Protein AF-A0A937IAB1-F1 (afdb_monomer_lite)

Foldseek 3Di:
DWDWDFDDDDVDTDTDTDPPDDPDQKFWAPDDDPAAIWMQGNVRDIFGQPAPFKAKEWDWDAPPVNFKIKIKIFMAGLVQLAQFWKWKDKQRHTDDIWGQDAQDVVCVVVRVSPVPHRGITMDMDTCVVNPDPPDIDIWMWGDDDRYIHTYHYDPDDDDD

pLDDT: mean 83.38, std 18.07, range [31.36, 98.19]

Structure (mmCIF, N/CA/C/O backbone):
data_AF-A0A937IAB1-F1
#
_entry.id   AF-A0A937IAB1-F1
#
loop_
_atom_site.group_PDB
_atom_site.id
_atom_site.type_symbol
_atom_site.label_atom_id
_atom_site.label_alt_id
_atom_site.label_comp_id
_atom_site.label_asym_id
_atom_site.label_entity_id
_atom_site.label_seq_id
_atom_site.pdbx_PDB_ins_code
_atom_site.Cartn_x
_atom_site.Cartn_y
_atom_site.Cartn_z
_atom_site.occupancy
_atom_site.B_iso_or_equiv
_atom_site.auth_seq_id
_atom_site.auth_comp_id
_atom_site.auth_asym_id
_atom_site.auth_atom_id
_atom_site.pdbx_PDB_model_num
ATOM 1 N N . MET A 1 1 ? 8.083 -4.094 30.917 1.00 46.00 1 MET A N 1
ATOM 2 C CA . MET A 1 1 ? 8.655 -2.756 30.656 1.00 46.00 1 MET A CA 1
ATOM 3 C C . MET A 1 1 ? 7.520 -1.920 30.080 1.00 46.00 1 MET A C 1
ATOM 5 O O . MET A 1 1 ? 6.877 -2.406 29.163 1.00 46.00 1 MET A O 1
ATOM 9 N N . SER A 1 2 ? 7.162 -0.782 30.682 1.00 42.34 2 SER A N 1
ATOM 10 C CA . SER A 1 2 ? 6.080 0.065 30.146 1.00 42.34 2 SER A CA 1
ATOM 11 C C . SER A 1 2 ? 6.709 1.032 29.152 1.00 42.34 2 SER A C 1
ATOM 13 O O . SER A 1 2 ? 7.582 1.796 29.556 1.00 42.34 2 SER A O 1
ATOM 15 N N . ALA A 1 3 ? 6.320 0.964 27.884 1.00 48.22 3 ALA A N 1
ATOM 16 C CA . ALA A 1 3 ? 6.728 1.945 26.889 1.00 48.22 3 ALA A CA 1
ATOM 17 C C . ALA A 1 3 ? 5.676 3.063 26.832 1.00 48.22 3 ALA A C 1
ATOM 19 O O . ALA A 1 3 ? 4.474 2.820 26.971 1.00 48.22 3 ALA A O 1
ATOM 20 N N . TYR A 1 4 ? 6.151 4.295 26.705 1.00 54.84 4 TYR A N 1
ATOM 21 C CA . TYR A 1 4 ? 5.321 5.487 26.613 1.00 54.84 4 TYR A CA 1
ATOM 22 C C . TYR A 1 4 ? 5.642 6.159 25.289 1.00 54.84 4 TYR A C 1
ATOM 24 O O . TYR A 1 4 ? 6.817 6.358 24.983 1.00 54.84 4 TYR A O 1
ATOM 32 N N . PHE A 1 5 ? 4.612 6.512 24.529 1.00 56.34 5 PHE A N 1
ATOM 33 C CA . PHE A 1 5 ? 4.766 7.417 23.400 1.00 56.34 5 PHE A CA 1
ATOM 34 C C . PHE A 1 5 ? 4.386 8.818 23.843 1.00 56.34 5 PHE A C 1
ATOM 36 O O . PHE A 1 5 ? 3.342 9.019 24.468 1.00 56.34 5 PHE A O 1
ATOM 43 N N . VAL A 1 6 ? 5.262 9.766 23.534 1.00 55.59 6 VAL A N 1
ATOM 44 C CA . VAL A 1 6 ? 4.969 11.187 23.658 1.00 55.59 6 VAL A CA 1
ATOM 45 C C . VAL A 1 6 ? 4.410 11.617 22.312 1.00 55.59 6 VAL A C 1
ATOM 47 O O . VAL A 1 6 ? 5.112 11.555 21.307 1.00 55.59 6 VAL A O 1
ATOM 50 N N . GLN A 1 7 ? 3.140 11.997 22.288 1.00 58.78 7 GLN A N 1
ATOM 51 C CA . GLN A 1 7 ? 2.550 12.668 21.141 1.00 58.78 7 GLN A CA 1
ATOM 52 C C . GLN A 1 7 ? 2.455 14.152 21.479 1.00 58.78 7 GLN A C 1
ATOM 54 O O . GLN A 1 7 ? 1.733 14.534 22.400 1.00 58.78 7 GLN A O 1
ATOM 59 N N . GLU A 1 8 ? 3.197 14.979 20.748 1.00 57.06 8 GLU A N 1
ATOM 60 C CA . GLU A 1 8 ? 3.094 16.432 20.843 1.00 57.06 8 GLU A CA 1
ATOM 61 C C . GLU A 1 8 ? 2.130 16.922 19.760 1.00 57.06 8 GLU A C 1
ATOM 63 O O . GLU A 1 8 ? 2.328 16.685 18.569 1.00 57.06 8 GLU A O 1
ATOM 68 N N . ARG A 1 9 ? 1.049 17.577 20.179 1.00 59.88 9 ARG A N 1
ATOM 69 C CA . ARG A 1 9 ? 0.152 18.351 19.312 1.00 59.88 9 ARG A CA 1
ATOM 70 C C . ARG A 1 9 ? 0.171 19.801 19.781 1.00 59.88 9 ARG A C 1
ATOM 72 O O . ARG A 1 9 ? 0.582 20.082 20.904 1.00 59.88 9 ARG A O 1
ATOM 79 N N . ILE A 1 10 ? -0.255 20.737 18.931 1.00 45.56 10 ILE A N 1
ATOM 80 C CA . ILE A 1 10 ? -0.241 22.177 19.244 1.00 45.56 10 ILE A CA 1
ATOM 81 C C . ILE A 1 10 ? -0.947 22.432 20.589 1.00 45.56 10 ILE A C 1
ATOM 83 O O . ILE A 1 10 ? -2.171 22.382 20.678 1.00 45.56 10 ILE A O 1
ATOM 87 N N . GLY A 1 11 ? -0.155 22.715 21.627 1.00 57.16 11 GLY A N 1
ATOM 88 C CA . GLY A 1 11 ? -0.626 23.010 22.983 1.00 57.16 11 GLY A CA 1
ATOM 89 C C . GLY A 1 11 ? -0.917 21.804 23.887 1.00 57.16 11 GLY A C 1
ATOM 90 O O . GLY A 1 11 ? -1.320 22.022 25.027 1.00 57.16 11 GLY A O 1
ATOM 91 N N . GLU A 1 12 ? -0.698 20.563 23.442 1.00 48.81 12 GLU A N 1
ATOM 92 C CA . GLU A 1 12 ? -0.987 19.360 24.231 1.00 48.81 12 GLU A CA 1
ATOM 93 C C . GLU A 1 12 ? 0.126 18.309 24.109 1.00 48.81 12 GLU A C 1
ATOM 95 O O . GLU A 1 12 ? 0.521 17.914 23.013 1.00 48.81 12 GLU A O 1
ATOM 100 N N . ILE A 1 13 ? 0.617 17.835 25.259 1.00 61.25 13 ILE A N 1
ATOM 101 C CA . ILE A 1 13 ? 1.507 16.674 25.346 1.00 61.25 13 ILE A CA 1
ATOM 102 C C . ILE A 1 13 ? 0.671 15.503 25.854 1.00 61.25 13 ILE A C 1
ATOM 104 O O . ILE A 1 13 ? 0.285 15.471 27.026 1.00 61.25 13 ILE A O 1
ATOM 108 N N . SER A 1 14 ? 0.410 14.527 24.989 1.00 55.31 14 SER A N 1
ATOM 109 C CA . SER A 1 14 ? -0.291 13.301 25.361 1.00 55.31 14 SER A CA 1
ATOM 110 C C . SER A 1 14 ? 0.720 12.181 25.615 1.00 55.31 14 SER A C 1
ATOM 112 O O . SER A 1 14 ? 1.532 11.842 24.754 1.00 55.31 14 SER A O 1
ATOM 114 N N . LEU A 1 15 ? 0.665 11.589 26.812 1.00 47.78 15 LEU A N 1
ATOM 115 C CA . LEU A 1 15 ? 1.443 10.402 27.170 1.00 47.78 15 LEU A CA 1
ATOM 116 C C . LEU A 1 15 ? 0.590 9.153 26.961 1.00 47.78 15 LEU A C 1
ATOM 118 O O . LEU A 1 15 ? -0.252 8.808 27.792 1.00 47.78 15 LEU A O 1
ATOM 122 N N . LEU A 1 16 ? 0.831 8.446 25.862 1.00 56.44 16 LEU A N 1
ATOM 123 C CA . LEU A 1 16 ? 0.176 7.173 25.592 1.00 56.44 16 LEU A CA 1
ATOM 124 C C . LEU A 1 16 ? 0.937 6.068 26.323 1.00 56.44 16 LEU A C 1
ATOM 126 O O . LEU A 1 16 ? 2.026 5.655 25.920 1.00 56.44 16 LEU A O 1
ATOM 130 N N . ARG A 1 17 ? 0.368 5.599 27.438 1.00 50.41 17 ARG A N 1
ATOM 131 C CA . ARG A 1 17 ? 0.878 4.438 28.171 1.00 50.41 17 ARG A CA 1
ATOM 132 C C . ARG A 1 17 ? 0.481 3.167 27.430 1.00 50.41 17 ARG A C 1
ATOM 134 O O . ARG A 1 17 ? -0.694 2.804 27.432 1.00 50.41 17 ARG A O 1
ATOM 141 N N . LEU A 1 18 ? 1.459 2.444 26.886 1.00 53.22 18 LEU A N 1
ATOM 142 C CA . LEU A 1 18 ? 1.218 1.098 26.372 1.00 53.22 18 LEU A CA 1
ATOM 143 C C . LEU A 1 18 ? 0.867 0.176 27.540 1.00 53.22 18 LEU A C 1
ATOM 145 O O . LEU A 1 18 ? 1.719 -0.185 28.359 1.00 53.22 18 LEU A O 1
ATOM 149 N N . GLN A 1 19 ? -0.399 -0.223 27.626 1.00 47.50 19 GLN A N 1
ATOM 150 C CA . GLN A 1 19 ? -0.778 -1.370 28.437 1.00 47.50 19 GLN A CA 1
ATOM 151 C C . GLN A 1 19 ? -0.298 -2.642 27.728 1.00 47.50 19 GLN A C 1
ATOM 153 O O . GLN A 1 19 ? -0.999 -3.208 26.905 1.00 47.50 19 GLN A O 1
ATOM 158 N N . GLY A 1 20 ? 0.936 -3.064 28.015 1.00 41.47 20 GLY A N 1
ATOM 159 C CA . GLY A 1 20 ? 1.402 -4.441 27.797 1.00 41.47 20 GLY A CA 1
ATOM 160 C C . GLY A 1 20 ? 1.508 -4.965 26.357 1.00 41.47 20 GLY A C 1
ATOM 161 O O . GLY A 1 20 ? 1.789 -6.149 26.204 1.00 41.47 20 GLY A O 1
ATOM 162 N N . GLY A 1 21 ? 1.325 -4.141 25.325 1.00 46.22 21 GLY A N 1
ATOM 163 C CA . GLY A 1 21 ? 1.538 -4.528 23.925 1.00 46.22 21 GLY A CA 1
ATOM 164 C C . GLY A 1 21 ? 2.907 -4.095 23.398 1.00 46.22 21 GLY A C 1
ATOM 165 O O . GLY A 1 21 ? 3.407 -3.031 23.769 1.00 46.22 21 GLY A O 1
ATOM 166 N N . THR A 1 22 ? 3.509 -4.900 22.517 1.00 51.84 22 THR A N 1
ATOM 167 C CA . THR A 1 22 ? 4.543 -4.411 21.591 1.00 51.84 22 THR A CA 1
ATOM 168 C C . THR A 1 22 ? 3.944 -3.224 20.830 1.00 51.84 22 THR A C 1
ATOM 170 O O . THR A 1 22 ? 2.811 -3.356 20.361 1.00 51.84 22 THR A O 1
ATOM 173 N N . PRO A 1 23 ? 4.629 -2.070 20.729 1.00 52.62 23 PRO A N 1
ATOM 174 C CA . PRO A 1 23 ? 4.161 -0.983 19.882 1.00 52.62 23 PRO A CA 1
ATOM 175 C C . PRO A 1 23 ? 3.763 -1.485 18.490 1.00 52.62 23 PRO A C 1
ATOM 177 O O . PRO A 1 23 ? 4.459 -2.364 17.968 1.00 52.62 23 PRO A O 1
ATOM 180 N N . PRO A 1 24 ? 2.697 -0.948 17.869 1.00 58.25 24 PRO A N 1
ATOM 181 C CA . PRO A 1 24 ? 2.481 -1.204 16.455 1.00 58.25 24 PRO A CA 1
ATOM 182 C C . PRO A 1 24 ? 3.743 -0.761 15.699 1.00 58.25 24 PRO A C 1
ATOM 184 O O . PRO A 1 24 ? 4.287 0.304 16.007 1.00 58.25 24 PRO A O 1
ATOM 187 N N . PRO A 1 25 ? 4.254 -1.576 14.761 1.00 80.75 25 PRO A N 1
ATOM 188 C CA . PRO A 1 25 ? 5.520 -1.289 14.098 1.00 80.75 25 PRO A CA 1
ATOM 189 C C . PRO A 1 25 ? 5.475 0.040 13.331 1.00 80.75 25 PRO A C 1
ATOM 191 O O . PRO A 1 25 ? 6.494 0.707 13.242 1.00 80.75 25 PRO A O 1
ATOM 194 N N . TYR A 1 26 ? 4.301 0.476 12.865 1.00 91.06 26 TYR A N 1
ATOM 195 C CA . TYR A 1 26 ? 4.117 1.767 12.207 1.00 91.06 26 TYR A CA 1
ATOM 196 C C . TYR A 1 26 ? 2.945 2.528 12.835 1.00 91.06 26 TYR A C 1
ATOM 198 O O . TYR A 1 26 ? 1.978 1.918 13.292 1.00 91.06 26 TYR A O 1
ATOM 206 N N . SER A 1 27 ? 3.011 3.860 12.852 1.00 93.56 27 SER A N 1
ATOM 207 C CA . SER A 1 27 ? 1.901 4.725 13.286 1.00 93.56 27 SER A CA 1
ATOM 208 C C . SER A 1 27 ? 1.644 5.834 12.274 1.00 93.56 27 SER A C 1
ATOM 210 O O . SER A 1 27 ? 2.590 6.433 11.771 1.00 93.56 27 SER A O 1
ATOM 212 N N . LEU A 1 28 ? 0.371 6.131 12.014 1.00 93.25 28 LEU A N 1
ATOM 213 C CA . LEU A 1 28 ? -0.059 7.234 11.160 1.00 93.25 28 LEU A CA 1
ATOM 214 C C . LEU A 1 28 ? -0.358 8.468 12.019 1.00 93.25 28 LEU A C 1
ATOM 216 O O . LEU A 1 28 ? -1.143 8.411 12.966 1.00 93.25 28 LEU A O 1
ATOM 220 N N . VAL A 1 29 ? 0.272 9.587 11.677 1.00 93.44 29 VAL A N 1
ATOM 221 C CA . VAL A 1 29 ? 0.082 10.890 12.313 1.00 93.44 29 VAL A CA 1
ATOM 222 C C . VAL A 1 29 ? -0.609 11.804 11.304 1.00 93.44 29 VAL A C 1
ATOM 224 O O . VAL A 1 29 ? 0.036 12.218 10.340 1.00 93.44 29 VAL A O 1
ATOM 227 N N . PRO A 1 30 ? -1.903 12.114 11.496 1.00 89.94 30 PRO A N 1
ATOM 228 C CA . PRO A 1 30 ? -2.601 13.065 10.643 1.00 89.94 30 PRO A CA 1
ATOM 229 C C . PRO A 1 30 ? -1.951 14.448 10.721 1.00 89.94 30 PRO A C 1
ATOM 231 O O . PRO A 1 30 ? -1.652 14.923 11.822 1.00 89.94 30 PRO A O 1
ATOM 234 N N . GLY A 1 31 ? -1.754 15.086 9.571 1.00 86.69 31 GLY A N 1
ATOM 235 C CA . GLY A 1 31 ? -1.258 16.451 9.476 1.00 86.69 31 GLY A CA 1
ATOM 236 C C . GLY A 1 31 ? -2.261 17.455 10.045 1.00 86.69 31 GLY A C 1
ATOM 237 O O . GLY A 1 31 ? -3.479 17.252 10.002 1.00 86.69 31 GLY A O 1
ATOM 238 N N . ALA A 1 32 ? -1.759 18.553 10.612 1.00 84.44 32 ALA A N 1
ATOM 239 C CA . ALA A 1 32 ? -2.592 19.644 11.100 1.00 84.44 32 ALA A CA 1
ATOM 240 C C . ALA A 1 32 ? -2.651 20.786 10.074 1.00 84.44 32 ALA A C 1
ATOM 242 O O . ALA A 1 32 ? -1.631 21.278 9.594 1.00 84.44 32 ALA A O 1
ATOM 243 N N . GLY A 1 33 ? -3.858 21.269 9.765 1.00 82.00 33 GLY A N 1
ATOM 244 C CA . GLY A 1 33 ? -4.039 22.403 8.856 1.00 82.00 33 GLY A CA 1
ATOM 245 C C . GLY A 1 33 ? -3.579 22.093 7.428 1.00 82.00 33 GLY A C 1
ATOM 246 O O . GLY A 1 33 ? -4.278 21.388 6.711 1.00 82.00 33 GLY A O 1
ATOM 247 N N . ASN A 1 34 ? -2.431 22.649 7.026 1.00 80.50 34 ASN A N 1
ATOM 248 C CA . ASN A 1 34 ? -1.843 22.473 5.689 1.00 80.50 34 ASN A CA 1
ATOM 249 C C . ASN A 1 34 ? -0.666 21.482 5.672 1.00 80.50 34 ASN A C 1
ATOM 251 O O . ASN A 1 34 ? -0.016 21.328 4.638 1.00 80.50 34 ASN A O 1
ATOM 255 N N . GLU A 1 35 ? -0.335 20.876 6.811 1.00 87.44 35 GLU A N 1
ATOM 256 C CA . GLU A 1 35 ? 0.713 19.861 6.888 1.00 87.44 35 GLU A CA 1
ATOM 257 C C . GLU A 1 35 ? 0.210 18.545 6.291 1.00 87.44 35 GLU A C 1
ATOM 259 O O . GLU A 1 35 ? -0.951 18.173 6.468 1.00 87.44 35 GLU A O 1
ATOM 264 N N . THR A 1 36 ? 1.085 17.836 5.580 1.00 91.19 36 THR A N 1
ATOM 265 C CA . THR A 1 36 ? 0.807 16.472 5.130 1.00 91.19 36 THR A CA 1
ATOM 266 C C . THR A 1 36 ? 0.847 15.514 6.312 1.00 91.19 36 THR A C 1
ATOM 268 O O . THR A 1 36 ? 1.532 15.756 7.310 1.00 91.19 36 THR A O 1
ATOM 271 N N . ASP A 1 37 ? 0.179 14.377 6.172 1.00 94.88 37 ASP A N 1
ATOM 272 C CA . ASP A 1 37 ? 0.319 13.285 7.127 1.00 94.88 37 ASP A CA 1
ATOM 273 C C . ASP A 1 37 ? 1.775 12.814 7.230 1.00 94.88 37 ASP A C 1
ATOM 275 O O . ASP A 1 37 ? 2.616 13.066 6.363 1.00 94.88 37 ASP A O 1
ATOM 279 N N . SER A 1 38 ? 2.086 12.116 8.314 1.00 95.06 38 SER A N 1
ATOM 280 C CA . SER A 1 38 ? 3.384 11.484 8.527 1.00 95.06 38 SER A CA 1
ATOM 281 C C . SER A 1 38 ? 3.224 10.056 9.028 1.00 95.06 38 SER A C 1
ATOM 283 O O . SER A 1 38 ? 2.250 9.722 9.702 1.00 95.06 38 SER A O 1
ATOM 285 N N . LEU A 1 39 ? 4.220 9.222 8.753 1.00 94.81 39 LEU A N 1
ATOM 286 C CA . LEU A 1 39 ? 4.349 7.887 9.323 1.00 94.81 39 LEU A CA 1
ATOM 287 C C . LEU A 1 39 ? 5.502 7.862 10.324 1.00 94.81 39 LEU A C 1
ATOM 289 O O . LEU A 1 39 ? 6.579 8.387 10.052 1.00 94.81 39 LEU A O 1
ATOM 293 N N . ILE A 1 40 ? 5.289 7.225 11.471 1.00 92.25 40 ILE A N 1
ATOM 294 C CA . ILE A 1 40 ? 6.350 6.873 12.416 1.00 92.25 40 ILE A CA 1
ATOM 295 C C . ILE A 1 40 ? 6.732 5.417 12.152 1.00 92.25 40 ILE A C 1
ATOM 297 O O . ILE A 1 40 ? 5.889 4.528 12.264 1.00 92.25 40 ILE A O 1
ATOM 301 N N . LEU A 1 41 ? 7.994 5.197 11.791 1.00 90.19 41 LEU A N 1
ATOM 302 C CA . LEU A 1 41 ? 8.615 3.896 11.527 1.00 90.19 41 LEU A CA 1
ATOM 303 C C . LEU A 1 41 ? 8.914 3.141 12.840 1.00 90.19 41 LEU A C 1
ATOM 305 O O . LEU A 1 41 ? 9.007 3.777 13.894 1.00 90.19 41 LEU A O 1
ATOM 309 N N . PRO A 1 42 ? 9.207 1.823 12.802 1.00 85.12 42 PRO A N 1
ATOM 310 C CA . PRO A 1 42 ? 9.505 1.044 14.010 1.00 85.12 42 PRO A CA 1
ATOM 311 C C . PRO A 1 42 ? 10.684 1.592 14.826 1.00 85.12 42 PRO A C 1
ATOM 313 O O . PRO A 1 42 ? 10.725 1.464 16.048 1.00 85.12 42 PRO A O 1
ATOM 316 N N . ALA A 1 43 ? 11.645 2.229 14.149 1.00 83.12 43 ALA A N 1
ATOM 317 C CA . ALA A 1 43 ? 12.808 2.865 14.764 1.00 83.12 43 ALA A CA 1
ATOM 318 C C . ALA A 1 43 ? 12.506 4.240 15.401 1.00 83.12 43 ALA A C 1
ATOM 320 O O . ALA A 1 43 ? 13.412 4.877 15.933 1.00 83.12 43 ALA A O 1
ATOM 321 N N . GLY A 1 44 ? 11.259 4.720 15.333 1.00 84.19 44 GLY A N 1
ATOM 322 C CA . GLY A 1 44 ? 10.836 6.035 15.823 1.00 84.19 44 GLY A CA 1
ATOM 323 C C . GLY A 1 44 ? 11.101 7.192 14.855 1.00 84.19 44 GLY A C 1
ATOM 324 O O . GLY A 1 44 ? 10.766 8.331 15.167 1.00 84.19 44 GLY A O 1
ATOM 325 N N . GLN A 1 45 ? 11.684 6.923 13.684 1.00 88.38 45 GLN A N 1
ATOM 326 C CA . GLN A 1 45 ? 11.855 7.930 12.640 1.00 88.38 45 GLN A CA 1
ATOM 327 C C . GLN A 1 45 ? 10.489 8.337 12.077 1.00 88.38 45 GLN A C 1
ATOM 329 O O . GLN A 1 45 ? 9.686 7.478 11.717 1.00 88.38 45 GLN A O 1
ATOM 334 N N . GLN A 1 46 ? 10.252 9.643 11.973 1.00 92.06 46 GLN A N 1
ATOM 335 C CA . GLN A 1 46 ? 9.083 10.202 11.304 1.00 92.06 46 GLN A CA 1
ATOM 336 C C . GLN A 1 46 ? 9.426 10.524 9.846 1.00 92.06 46 GLN A C 1
ATOM 338 O O . GLN A 1 46 ? 10.451 11.155 9.581 1.00 92.06 46 GLN A O 1
ATOM 343 N N . ILE A 1 47 ? 8.573 10.095 8.917 1.00 94.19 47 ILE A N 1
ATOM 344 C CA . ILE A 1 47 ? 8.675 10.398 7.485 1.00 94.19 47 ILE A CA 1
ATOM 345 C C . ILE A 1 47 ? 7.372 11.037 6.983 1.00 94.19 47 ILE A C 1
ATOM 347 O O . ILE A 1 47 ? 6.295 10.633 7.432 1.00 94.19 47 ILE A O 1
ATOM 351 N N . PRO A 1 48 ? 7.438 12.039 6.092 1.00 96.00 48 PRO A N 1
ATOM 352 C CA . PRO A 1 48 ? 6.251 12.661 5.520 1.00 96.00 48 PRO A CA 1
ATOM 353 C C . PRO A 1 48 ? 5.564 11.749 4.493 1.00 96.00 48 PRO A C 1
ATOM 355 O O . PRO A 1 48 ? 6.215 10.986 3.779 1.00 96.00 48 PRO A O 1
ATOM 358 N N . VAL A 1 49 ? 4.240 11.873 4.387 1.00 96.75 49 VAL A N 1
ATOM 359 C CA . VAL A 1 49 ? 3.450 11.363 3.259 1.00 96.75 49 VAL A CA 1
ATOM 360 C C . VAL A 1 49 ? 3.400 12.455 2.187 1.00 96.75 49 VAL A C 1
ATOM 362 O O . VAL A 1 49 ? 2.441 13.220 2.101 1.00 96.75 49 VAL A O 1
ATOM 365 N N . ASP A 1 50 ? 4.478 12.583 1.418 1.00 94.25 50 ASP A N 1
ATOM 366 C CA . ASP A 1 50 ? 4.698 13.679 0.461 1.00 94.25 50 ASP A CA 1
ATOM 367 C C . ASP A 1 50 ? 4.347 13.326 -0.996 1.00 94.25 50 ASP A C 1
ATOM 369 O O . ASP A 1 50 ? 4.273 14.212 -1.856 1.00 94.25 50 ASP A O 1
ATOM 373 N N . GLY A 1 51 ? 4.108 12.043 -1.282 1.00 91.44 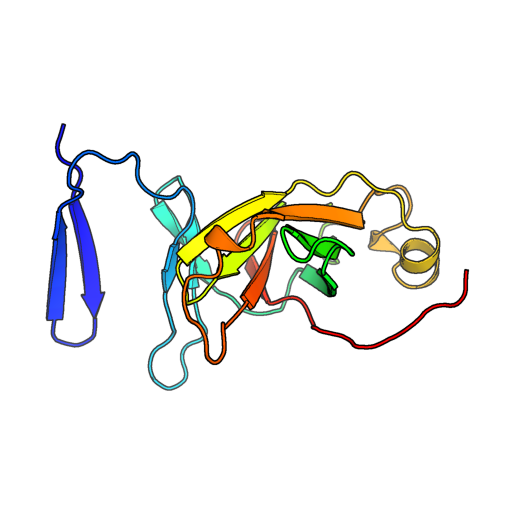51 GLY A N 1
ATOM 374 C CA . GLY A 1 51 ? 3.688 11.585 -2.603 1.00 91.44 51 GLY A CA 1
ATOM 375 C C . GLY A 1 51 ? 4.770 11.650 -3.685 1.00 91.44 51 GLY A C 1
ATOM 376 O O . GLY A 1 51 ? 4.417 11.649 -4.865 1.00 91.44 51 GLY A O 1
ATOM 377 N N . GLN A 1 52 ? 6.051 11.794 -3.320 1.00 91.06 52 GLN A N 1
ATOM 378 C CA . GLN A 1 52 ? 7.111 12.092 -4.292 1.00 91.06 52 GLN A CA 1
ATOM 379 C C . GLN A 1 52 ? 7.782 10.844 -4.872 1.00 91.06 52 GLN A C 1
ATOM 381 O O . GLN A 1 52 ? 7.904 10.729 -6.094 1.00 91.06 52 GLN A O 1
ATOM 386 N N . ASP A 1 53 ? 8.208 9.915 -4.015 1.00 94.69 53 ASP A N 1
ATOM 387 C CA . ASP A 1 53 ? 9.153 8.870 -4.435 1.00 94.69 53 ASP A CA 1
ATOM 388 C C . ASP A 1 53 ? 8.458 7.604 -4.938 1.00 94.69 53 ASP A C 1
ATOM 390 O O . ASP A 1 53 ? 8.995 6.866 -5.767 1.00 94.69 53 ASP A O 1
ATOM 394 N N . VAL A 1 54 ? 7.244 7.342 -4.454 1.00 97.25 54 VAL A N 1
ATOM 395 C CA . VAL A 1 54 ? 6.531 6.097 -4.726 1.00 97.25 54 VAL A CA 1
ATOM 396 C C . VAL A 1 54 ? 5.325 6.350 -5.618 1.00 97.25 54 VAL A C 1
ATOM 398 O O . VAL A 1 54 ? 4.502 7.224 -5.369 1.00 97.25 54 VAL A O 1
ATOM 401 N N . ARG A 1 55 ? 5.169 5.523 -6.650 1.00 96.00 55 ARG A N 1
ATOM 402 C CA . ARG A 1 55 ? 3.908 5.383 -7.381 1.00 96.00 55 ARG A CA 1
ATOM 403 C C . ARG A 1 55 ? 3.294 4.041 -7.059 1.00 96.00 55 ARG A C 1
ATOM 405 O O . ARG A 1 55 ? 3.991 3.037 -6.953 1.00 96.00 55 ARG A O 1
ATOM 412 N N . GLY A 1 56 ? 1.977 4.004 -6.966 1.00 94.81 56 GLY A N 1
ATOM 413 C CA . GLY A 1 56 ? 1.288 2.748 -6.770 1.00 94.81 56 GLY A CA 1
ATOM 414 C C . GLY A 1 56 ? -0.212 2.880 -6.824 1.00 94.81 56 GLY A C 1
ATOM 415 O O . GLY A 1 56 ? -0.775 3.981 -6.822 1.00 94.81 56 GLY A O 1
ATOM 416 N N . TYR A 1 57 ? -0.833 1.712 -6.875 1.00 93.94 57 TYR A N 1
ATOM 417 C CA . TYR A 1 57 ? -2.273 1.565 -6.895 1.00 93.94 57 TYR A CA 1
ATOM 418 C C . TYR A 1 57 ? -2.708 0.446 -5.975 1.00 93.94 57 TYR A C 1
ATOM 420 O O . TYR A 1 57 ? -1.987 -0.533 -5.775 1.00 93.94 57 TYR A O 1
ATOM 428 N N . VAL A 1 58 ? -3.927 0.591 -5.474 1.00 94.31 58 VAL A N 1
ATOM 429 C CA . VAL A 1 58 ? -4.584 -0.357 -4.585 1.00 94.31 58 VAL A CA 1
ATOM 430 C C . VAL A 1 58 ? -5.935 -0.727 -5.165 1.00 94.31 58 VAL A C 1
ATOM 432 O O . VAL A 1 58 ? -6.690 0.126 -5.636 1.00 94.31 58 VAL A O 1
ATOM 435 N N . ARG A 1 59 ? -6.245 -2.014 -5.066 1.00 91.62 59 ARG A N 1
ATOM 436 C CA . ARG A 1 59 ? -7.582 -2.573 -5.217 1.00 91.62 59 ARG A CA 1
ATOM 437 C C . ARG A 1 59 ? -7.912 -3.419 -3.996 1.00 91.62 59 ARG A C 1
ATOM 439 O O . ARG A 1 59 ? -7.019 -4.016 -3.387 1.00 91.62 59 ARG A O 1
ATOM 446 N N . SER A 1 60 ? -9.193 -3.518 -3.689 1.00 87.56 60 SER A N 1
ATOM 447 C CA . SER A 1 60 ? -9.699 -4.453 -2.696 1.00 87.56 60 SER A CA 1
ATOM 448 C C . SER A 1 60 ? -10.788 -5.336 -3.286 1.00 87.56 60 SER A C 1
ATOM 450 O O . SER A 1 60 ? -11.482 -4.944 -4.224 1.00 87.56 60 SER A O 1
ATOM 452 N N . ASP A 1 61 ? -10.910 -6.537 -2.737 1.00 86.44 61 ASP A N 1
ATOM 453 C CA . ASP A 1 61 ? -11.993 -7.469 -3.034 1.00 86.44 61 ASP A CA 1
ATOM 454 C C . ASP A 1 61 ? -12.419 -8.187 -1.748 1.00 86.44 61 ASP A C 1
ATOM 456 O O . ASP A 1 61 ? -11.605 -8.380 -0.841 1.00 86.44 61 ASP A O 1
ATOM 460 N N . ILE A 1 62 ? -13.687 -8.577 -1.653 1.00 83.44 62 ILE A N 1
ATOM 461 C CA . ILE A 1 62 ? -14.229 -9.321 -0.513 1.00 83.44 62 ILE A CA 1
ATOM 462 C C . ILE A 1 62 ? -14.391 -10.777 -0.943 1.00 83.44 62 ILE A C 1
ATOM 464 O O . ILE A 1 62 ? -15.032 -11.073 -1.951 1.00 83.44 62 ILE A O 1
ATOM 468 N N . ALA A 1 63 ? -13.821 -11.701 -0.169 1.00 78.62 63 ALA A N 1
ATOM 469 C CA . ALA A 1 63 ? -13.961 -13.129 -0.425 1.00 78.62 63 ALA A CA 1
ATOM 470 C C . ALA A 1 63 ? -15.443 -13.545 -0.448 1.00 78.62 63 ALA A C 1
ATOM 472 O O . ALA A 1 63 ? -16.276 -12.970 0.251 1.00 78.62 63 ALA A O 1
ATOM 473 N N . GLN A 1 64 ? -15.779 -14.580 -1.224 1.00 76.50 64 GLN A N 1
ATOM 474 C CA . GLN A 1 64 ? -17.172 -15.023 -1.406 1.00 76.50 64 GLN A CA 1
ATOM 475 C C . GLN A 1 64 ? -17.886 -15.405 -0.099 1.00 76.50 64 GLN A C 1
ATOM 477 O O . GLN A 1 64 ? -19.111 -15.333 -0.028 1.00 76.50 64 GLN A O 1
ATOM 482 N N . ASP A 1 65 ? -17.140 -15.812 0.929 1.00 82.81 65 ASP A N 1
ATOM 483 C CA . ASP A 1 65 ? -17.671 -16.133 2.256 1.00 82.81 65 ASP A CA 1
ATOM 484 C C . ASP A 1 65 ? -17.885 -14.898 3.155 1.00 82.81 65 ASP A C 1
ATOM 486 O O . ASP A 1 65 ? -18.431 -15.024 4.252 1.00 82.81 65 ASP A O 1
ATOM 490 N N . GLY A 1 66 ? -17.470 -13.710 2.701 1.00 81.19 66 GLY A N 1
ATOM 491 C CA . GLY A 1 66 ? -17.559 -12.446 3.429 1.00 81.19 66 GLY A CA 1
ATOM 492 C C . GLY A 1 66 ? -16.632 -12.349 4.642 1.00 81.19 66 GLY A C 1
ATOM 493 O O . GLY A 1 66 ? -16.781 -11.428 5.443 1.00 81.19 66 GLY A O 1
ATOM 494 N N . GLN A 1 67 ? -15.699 -13.290 4.819 1.00 87.12 67 GLN A N 1
ATOM 495 C CA . GLN A 1 67 ? -14.851 -13.356 6.014 1.00 87.12 67 GLN A CA 1
ATOM 496 C C . GLN A 1 67 ? -13.524 -12.623 5.849 1.00 87.12 67 GLN A C 1
ATOM 498 O O . GLN A 1 67 ? -12.879 -12.293 6.847 1.00 87.12 67 GLN A O 1
ATOM 503 N N . PHE A 1 68 ? -13.122 -12.355 4.610 1.00 87.19 68 PHE A N 1
ATOM 504 C CA . PHE A 1 68 ? -11.813 -11.812 4.290 1.00 87.19 68 PHE A CA 1
ATOM 505 C C . PHE A 1 68 ? -11.898 -10.698 3.254 1.00 87.19 68 PHE A C 1
ATOM 507 O O . PHE A 1 68 ? -12.670 -10.775 2.299 1.00 87.19 68 PHE A O 1
ATOM 514 N N . VAL A 1 69 ? -11.047 -9.692 3.432 1.00 89.50 69 VAL A N 1
ATOM 515 C CA . VAL A 1 69 ? -10.784 -8.638 2.457 1.00 89.50 69 VAL A CA 1
ATOM 516 C C . VAL A 1 69 ? -9.392 -8.876 1.889 1.00 89.50 69 VAL A C 1
ATOM 518 O O . VAL A 1 69 ? -8.405 -8.876 2.625 1.00 89.50 69 VAL A O 1
ATOM 521 N N . THR A 1 70 ? -9.306 -9.074 0.579 1.00 92.00 70 THR A N 1
ATOM 522 C CA . THR A 1 70 ? -8.032 -9.073 -0.138 1.00 92.00 70 THR A CA 1
ATOM 523 C C . THR A 1 70 ? -7.694 -7.637 -0.499 1.00 92.00 70 THR A C 1
ATOM 525 O O . THR A 1 70 ? -8.500 -6.955 -1.124 1.00 92.00 70 THR A O 1
ATOM 528 N N . ILE A 1 71 ? -6.501 -7.180 -0.132 1.00 93.25 71 ILE A N 1
ATOM 529 C CA . ILE A 1 71 ? -5.945 -5.886 -0.530 1.00 93.25 71 ILE A CA 1
ATOM 530 C C . ILE A 1 71 ? -4.727 -6.182 -1.390 1.00 93.25 71 ILE A C 1
ATOM 532 O O . ILE A 1 71 ? -3.783 -6.830 -0.943 1.00 93.25 71 ILE A O 1
ATOM 536 N N . GLY A 1 72 ? -4.745 -5.724 -2.634 1.00 94.81 72 GLY A N 1
ATOM 537 C CA . GLY A 1 72 ? -3.656 -5.962 -3.569 1.00 94.81 72 GLY A CA 1
ATOM 538 C C . GLY A 1 72 ? -3.415 -4.771 -4.470 1.00 94.81 72 GLY A C 1
ATOM 539 O O . GLY A 1 72 ? -4.160 -3.792 -4.452 1.00 94.81 72 GLY A O 1
ATOM 540 N N . GLY A 1 73 ? -2.371 -4.854 -5.279 1.00 95.62 73 GLY A N 1
ATOM 541 C CA . GLY A 1 73 ? -1.986 -3.727 -6.108 1.00 95.62 73 GLY A CA 1
ATOM 542 C C . GLY A 1 73 ? -0.551 -3.810 -6.575 1.00 95.62 73 GLY A C 1
ATOM 543 O O . GLY A 1 73 ? -0.020 -4.904 -6.784 1.00 95.62 73 GLY A O 1
ATOM 544 N N . TRP A 1 74 ? 0.053 -2.644 -6.768 1.00 97.25 74 TRP A N 1
ATOM 545 C CA . TRP A 1 74 ? 1.483 -2.517 -7.005 1.00 97.25 74 TRP A CA 1
ATOM 546 C C . TRP A 1 74 ? 2.035 -1.223 -6.409 1.00 97.25 74 TRP A C 1
ATOM 548 O O . TRP A 1 74 ? 1.298 -0.252 -6.233 1.00 97.25 74 TRP A O 1
ATOM 558 N N . SER A 1 75 ? 3.329 -1.229 -6.103 1.00 97.62 75 SER A N 1
ATOM 559 C CA . SER A 1 75 ? 4.080 -0.106 -5.543 1.00 97.62 75 SER A CA 1
ATOM 560 C C . SER A 1 75 ? 5.491 -0.103 -6.138 1.00 97.62 75 SER A C 1
ATOM 562 O O . SER A 1 75 ? 6.142 -1.146 -6.165 1.00 97.62 75 SER A O 1
ATOM 564 N N . VAL A 1 76 ? 5.949 1.041 -6.646 1.00 97.94 76 VAL A N 1
ATOM 565 C CA . VAL A 1 76 ? 7.260 1.228 -7.290 1.00 97.94 76 VAL A CA 1
ATOM 566 C C . VAL A 1 76 ? 7.886 2.516 -6.775 1.00 97.94 76 VAL A C 1
ATOM 568 O O . VAL A 1 76 ? 7.253 3.569 -6.833 1.00 97.94 76 VAL A O 1
ATOM 571 N N . ASP A 1 77 ? 9.136 2.445 -6.324 1.00 97.56 77 ASP A N 1
ATOM 572 C CA . ASP A 1 77 ? 9.971 3.630 -6.140 1.00 97.56 77 ASP A CA 1
ATOM 573 C C . ASP A 1 77 ? 10.488 4.072 -7.514 1.00 97.56 77 ASP A C 1
ATOM 575 O O . ASP A 1 77 ? 11.309 3.385 -8.129 1.00 97.56 77 ASP A O 1
ATOM 579 N N . VAL A 1 78 ? 9.989 5.208 -7.998 1.00 96.75 78 VAL A N 1
ATOM 580 C CA . VAL A 1 78 ? 10.330 5.749 -9.325 1.00 96.75 78 VAL A CA 1
ATOM 581 C C . VAL A 1 78 ? 11.592 6.611 -9.318 1.00 96.75 78 VAL A C 1
ATOM 583 O O . VAL A 1 78 ? 11.998 7.116 -10.360 1.00 96.75 78 VAL A O 1
ATOM 586 N N . VAL A 1 79 ? 12.220 6.793 -8.158 1.00 96.19 79 VAL A N 1
ATOM 587 C CA . VAL A 1 79 ? 13.481 7.522 -7.997 1.00 96.19 79 VAL A CA 1
ATOM 588 C C . VAL A 1 79 ? 14.653 6.544 -7.935 1.00 96.19 79 VAL A C 1
ATOM 590 O O . VAL A 1 79 ? 15.681 6.769 -8.574 1.00 96.19 79 VAL A O 1
ATOM 593 N N . ASN A 1 80 ? 14.497 5.441 -7.199 1.00 95.44 80 ASN A N 1
ATOM 594 C CA . ASN A 1 80 ? 15.570 4.485 -6.916 1.00 95.44 80 ASN A CA 1
ATOM 595 C C . ASN A 1 80 ? 15.399 3.121 -7.599 1.00 95.44 80 ASN A C 1
ATOM 597 O O . ASN A 1 80 ? 16.269 2.267 -7.431 1.00 95.44 80 ASN A O 1
ATOM 601 N N . ALA A 1 81 ? 14.315 2.906 -8.355 1.00 96.56 81 ALA A N 1
ATOM 602 C CA . ALA A 1 81 ? 13.994 1.626 -8.993 1.00 96.56 81 ALA A CA 1
ATOM 603 C C . ALA A 1 81 ? 14.007 0.460 -7.985 1.00 96.56 81 ALA A C 1
ATOM 605 O O . ALA A 1 81 ? 14.797 -0.482 -8.078 1.00 96.56 81 ALA A O 1
ATOM 606 N N . ALA A 1 82 ? 13.121 0.546 -6.991 1.00 96.94 82 ALA A N 1
ATOM 607 C CA . ALA A 1 82 ? 12.989 -0.432 -5.914 1.00 96.94 82 ALA A CA 1
ATOM 608 C C . ALA A 1 82 ? 11.521 -0.807 -5.654 1.00 96.94 82 ALA A C 1
ATOM 610 O O . ALA A 1 82 ? 10.607 -0.099 -6.075 1.00 96.94 82 ALA A O 1
ATOM 611 N N . ASN A 1 83 ? 11.311 -1.917 -4.937 1.00 97.00 83 ASN A N 1
ATOM 612 C CA . ASN A 1 83 ? 10.003 -2.349 -4.433 1.00 97.00 83 ASN A CA 1
ATOM 613 C C . ASN A 1 83 ? 9.757 -1.714 -3.048 1.00 97.00 83 ASN A C 1
ATOM 615 O O . ASN A 1 83 ? 10.340 -2.193 -2.070 1.00 97.00 83 ASN A O 1
ATOM 619 N N . PRO A 1 84 ? 8.922 -0.668 -2.922 1.00 96.94 84 PRO A N 1
ATOM 620 C CA . PRO A 1 84 ? 8.626 -0.041 -1.638 1.00 96.94 84 PRO A CA 1
ATOM 621 C C . PRO A 1 84 ? 7.805 -0.995 -0.770 1.00 96.94 84 PRO A C 1
ATOM 623 O O . PRO A 1 84 ? 6.883 -1.645 -1.266 1.00 96.94 84 PRO A O 1
ATOM 626 N N . GLU A 1 85 ? 8.092 -1.052 0.528 1.00 96.88 85 GLU A N 1
ATOM 627 C CA . GLU A 1 85 ? 7.241 -1.781 1.474 1.00 96.88 85 GLU A CA 1
ATOM 628 C C . GLU A 1 85 ? 5.846 -1.132 1.514 1.00 96.88 85 GLU A C 1
ATOM 630 O O . GLU A 1 85 ? 5.713 0.090 1.420 1.00 96.88 85 GLU A O 1
ATOM 635 N N . VAL A 1 86 ? 4.795 -1.949 1.606 1.00 97.88 86 VAL A N 1
ATOM 636 C CA . VAL A 1 86 ? 3.403 -1.492 1.572 1.00 97.88 86 VAL A CA 1
ATOM 637 C C . VAL A 1 86 ? 2.760 -1.659 2.938 1.00 97.88 86 VAL A C 1
ATOM 639 O O . VAL A 1 86 ? 2.676 -2.766 3.464 1.00 97.88 86 VAL A O 1
ATOM 642 N N . LEU A 1 87 ? 2.257 -0.562 3.493 1.00 97.38 87 LEU A N 1
ATOM 643 C CA . LEU A 1 87 ? 1.596 -0.524 4.791 1.00 97.38 87 LEU A CA 1
ATOM 644 C C . LEU A 1 87 ? 0.093 -0.355 4.617 1.00 97.38 87 LEU A C 1
ATOM 646 O O . LEU A 1 87 ? -0.348 0.524 3.881 1.00 97.38 87 LEU A O 1
ATOM 650 N N . VAL A 1 88 ? -0.692 -1.141 5.347 1.00 95.94 88 VAL A N 1
ATOM 651 C CA . VAL A 1 88 ? -2.153 -1.038 5.375 1.00 95.94 88 VAL A CA 1
ATOM 652 C C . VAL A 1 88 ? -2.603 -0.519 6.732 1.00 95.94 88 VAL A C 1
ATOM 654 O O . VAL A 1 88 ? -2.298 -1.116 7.769 1.00 95.94 88 VAL A O 1
ATOM 657 N N . PHE A 1 89 ? -3.373 0.565 6.708 1.00 93.69 89 PHE A N 1
ATOM 658 C CA . PHE A 1 89 ? -4.035 1.148 7.863 1.00 93.69 89 PHE A CA 1
ATOM 659 C C . PHE A 1 89 ? -5.549 1.058 7.709 1.00 93.69 89 PHE A C 1
ATOM 661 O O . PHE A 1 89 ? -6.090 1.299 6.630 1.00 93.69 89 PHE A O 1
ATOM 668 N N . VAL A 1 90 ? -6.228 0.751 8.809 1.00 91.25 90 VAL A N 1
ATOM 669 C CA . VAL A 1 90 ? -7.688 0.732 8.902 1.00 91.25 90 VAL A CA 1
ATOM 670 C C . VAL A 1 90 ? -8.096 1.650 10.044 1.00 91.25 90 VAL A C 1
ATOM 672 O O . VAL A 1 90 ? -7.685 1.442 11.185 1.00 91.25 90 VAL A O 1
ATOM 675 N N . ASN A 1 91 ? -8.867 2.690 9.731 1.00 87.94 91 ASN A N 1
ATOM 676 C CA . ASN A 1 91 ? -9.287 3.739 10.664 1.00 87.94 91 ASN A CA 1
ATOM 677 C C . ASN A 1 91 ? -8.105 4.383 11.419 1.00 87.94 91 ASN A C 1
ATOM 679 O O . ASN A 1 91 ? -8.199 4.700 12.602 1.00 87.94 91 ASN A O 1
ATOM 683 N N . GLY A 1 92 ? -6.968 4.546 10.735 1.00 88.81 92 GLY A N 1
ATOM 684 C CA . GLY A 1 92 ? -5.740 5.109 11.305 1.00 88.81 92 GLY A CA 1
ATOM 685 C C . GLY A 1 92 ? -4.874 4.127 12.103 1.00 88.81 92 GLY A C 1
ATOM 686 O O . GLY A 1 92 ? -3.767 4.487 12.498 1.00 88.81 92 GLY A O 1
ATOM 687 N N . GLU A 1 93 ? -5.319 2.884 12.301 1.00 89.25 93 GLU A N 1
ATOM 688 C CA . GLU A 1 93 ? -4.556 1.841 12.993 1.00 89.25 93 GLU A CA 1
ATOM 689 C C . GLU A 1 93 ? -3.814 0.940 12.001 1.00 89.25 93 GLU A C 1
ATOM 691 O O . GLU A 1 93 ? -4.382 0.502 11.001 1.00 89.25 93 GLU A O 1
ATOM 696 N N . PHE A 1 94 ? -2.544 0.640 12.283 1.00 91.88 94 PHE A N 1
ATOM 697 C CA . PHE A 1 94 ? -1.737 -0.273 11.471 1.00 91.88 94 PHE A CA 1
ATOM 698 C C . PHE A 1 94 ? -2.300 -1.701 11.518 1.00 91.88 94 PHE A C 1
ATOM 700 O O . PHE A 1 94 ? -2.551 -2.234 12.601 1.00 91.88 94 PHE A O 1
ATOM 707 N N . ARG A 1 95 ? -2.442 -2.337 10.350 1.00 91.94 95 ARG A N 1
ATOM 708 C CA . ARG A 1 95 ? -2.945 -3.715 10.215 1.00 91.94 95 ARG A CA 1
ATOM 709 C C . ARG A 1 95 ? -1.945 -4.672 9.594 1.00 91.94 95 ARG A C 1
ATOM 711 O O . ARG A 1 95 ? -1.831 -5.806 10.051 1.00 91.94 95 ARG A O 1
ATOM 718 N N . ALA A 1 96 ? -1.238 -4.242 8.554 1.00 93.62 96 ALA A N 1
ATOM 719 C CA . ALA A 1 96 ? -0.313 -5.112 7.842 1.00 93.62 96 ALA A CA 1
ATOM 720 C C . ALA A 1 96 ? 0.837 -4.340 7.207 1.00 93.62 96 ALA A C 1
ATOM 722 O O . ALA A 1 96 ? 0.678 -3.191 6.797 1.00 93.62 96 ALA A O 1
ATOM 723 N N . SER A 1 97 ? 1.967 -5.035 7.089 1.00 94.94 97 SER A N 1
ATOM 724 C CA . SER A 1 97 ? 3.074 -4.663 6.220 1.00 94.94 97 SER A CA 1
ATOM 725 C C . SER A 1 97 ? 3.300 -5.772 5.198 1.00 94.94 97 SER A C 1
ATOM 727 O O . SER A 1 97 ? 3.228 -6.953 5.548 1.00 94.94 97 SER A O 1
ATOM 729 N N . VAL A 1 98 ? 3.535 -5.399 3.944 1.00 96.06 98 VAL A N 1
ATOM 730 C CA . VAL A 1 98 ? 3.665 -6.317 2.813 1.00 96.06 98 VAL A CA 1
ATOM 731 C C . VAL A 1 98 ? 4.878 -5.912 1.990 1.00 96.06 98 VAL A C 1
ATOM 733 O O . VAL A 1 98 ? 4.959 -4.788 1.501 1.00 96.06 98 VAL A O 1
ATOM 736 N N . SER A 1 99 ? 5.816 -6.836 1.805 1.00 95.88 99 SER A N 1
ATOM 737 C CA . SER A 1 99 ? 6.903 -6.669 0.841 1.00 95.88 99 SER A CA 1
ATOM 738 C C . SER A 1 99 ? 6.416 -7.106 -0.545 1.00 95.88 99 SER A C 1
ATOM 740 O O . SER A 1 99 ? 6.023 -8.265 -0.678 1.00 95.88 99 SER A O 1
ATOM 742 N N . PRO A 1 100 ? 6.421 -6.231 -1.568 1.00 97.44 100 PRO A N 1
ATOM 743 C CA . PRO A 1 100 ? 6.047 -6.632 -2.919 1.00 97.44 100 PRO A CA 1
ATOM 744 C C . PRO A 1 100 ? 6.986 -7.701 -3.490 1.00 97.44 100 PRO A C 1
ATOM 746 O O . PRO A 1 100 ? 8.211 -7.542 -3.490 1.00 97.44 100 PRO A O 1
ATOM 749 N N . ASP A 1 101 ? 6.404 -8.786 -3.988 1.00 97.56 101 ASP A N 1
ATOM 750 C CA . ASP A 1 101 ? 7.105 -9.961 -4.514 1.00 97.56 101 ASP A CA 1
ATOM 751 C C . ASP A 1 101 ? 6.458 -10.535 -5.790 1.00 97.56 101 ASP A C 1
ATOM 753 O O . ASP A 1 101 ? 6.938 -11.520 -6.356 1.00 97.56 101 ASP A O 1
ATOM 757 N N . ILE A 1 102 ? 5.413 -9.884 -6.313 1.00 98.06 102 ILE A N 1
ATOM 758 C CA . ILE A 1 102 ? 4.694 -10.320 -7.512 1.00 98.06 102 ILE A CA 1
ATOM 759 C C . ILE A 1 102 ? 5.176 -9.525 -8.727 1.00 98.06 102 ILE A C 1
ATOM 761 O O . ILE A 1 102 ? 5.137 -8.293 -8.759 1.00 98.06 102 ILE A O 1
ATOM 765 N N . ARG A 1 103 ? 5.590 -10.231 -9.781 1.00 96.75 103 ARG A N 1
ATOM 766 C CA . ARG A 1 103 ? 5.945 -9.606 -11.060 1.00 96.75 103 ARG A CA 1
ATOM 767 C C . ARG A 1 103 ? 4.710 -9.034 -11.763 1.00 96.75 103 ARG A C 1
ATOM 769 O O . ARG A 1 103 ? 3.664 -9.680 -11.807 1.00 96.75 103 ARG A O 1
ATOM 776 N N . ARG A 1 104 ? 4.847 -7.846 -12.355 1.00 96.44 104 ARG A N 1
ATOM 777 C CA . ARG A 1 104 ? 3.767 -7.120 -13.039 1.00 96.44 104 ARG A CA 1
ATOM 778 C C . ARG A 1 104 ? 4.249 -6.580 -14.381 1.00 96.44 104 ARG A C 1
ATOM 780 O O . ARG A 1 104 ? 4.726 -5.455 -14.469 1.00 96.44 104 ARG A O 1
ATOM 787 N N . ALA A 1 105 ? 4.141 -7.404 -15.424 1.00 95.69 105 ALA A N 1
ATOM 788 C CA . ALA A 1 105 ? 4.588 -7.042 -16.773 1.00 95.69 105 ALA A CA 1
ATOM 789 C C . ALA A 1 105 ? 3.817 -5.841 -17.353 1.00 95.69 105 ALA A C 1
ATOM 791 O O . ALA A 1 105 ? 4.370 -5.073 -18.132 1.00 95.69 105 ALA A O 1
ATOM 792 N N . ASP A 1 106 ? 2.562 -5.666 -16.938 1.00 93.81 106 ASP A N 1
ATOM 793 C CA . ASP A 1 106 ? 1.742 -4.492 -17.232 1.00 93.81 106 ASP A CA 1
ATOM 794 C C . ASP A 1 106 ? 2.341 -3.208 -16.640 1.00 93.81 106 ASP A C 1
ATOM 796 O O . ASP A 1 106 ? 2.365 -2.175 -17.298 1.00 93.81 106 ASP A O 1
ATOM 800 N N . VAL A 1 107 ? 2.891 -3.281 -15.427 1.00 95.12 107 VAL A N 1
ATOM 801 C CA . VAL A 1 107 ? 3.569 -2.147 -14.781 1.00 95.12 107 VAL A CA 1
ATOM 802 C C . VAL A 1 107 ? 4.938 -1.898 -15.415 1.00 95.12 107 VAL A C 1
ATOM 804 O O . VAL A 1 107 ? 5.282 -0.750 -15.675 1.00 95.12 107 VAL A O 1
ATOM 807 N N . GLU A 1 108 ? 5.695 -2.957 -15.724 1.00 95.31 108 GLU A N 1
ATOM 808 C CA . GLU A 1 108 ? 6.985 -2.865 -16.433 1.00 95.31 108 GLU A CA 1
ATOM 809 C C . GLU A 1 108 ? 6.858 -2.190 -17.809 1.00 95.31 108 GLU A C 1
ATOM 811 O O . GLU A 1 108 ? 7.784 -1.512 -18.249 1.00 95.31 108 GLU A O 1
ATOM 816 N N . ALA A 1 109 ? 5.726 -2.373 -18.497 1.00 95.69 109 ALA A N 1
ATOM 817 C CA . ALA A 1 109 ? 5.481 -1.769 -19.806 1.00 95.69 109 ALA A CA 1
ATOM 818 C C . ALA A 1 109 ? 5.305 -0.241 -19.743 1.00 95.69 109 ALA A C 1
ATOM 820 O O . ALA A 1 109 ? 5.654 0.451 -20.698 1.00 95.69 109 ALA A O 1
ATOM 821 N N . GLU A 1 110 ? 4.795 0.280 -18.624 1.00 95.75 110 GLU A N 1
ATOM 822 C CA . GLU A 1 110 ? 4.450 1.698 -18.451 1.00 95.75 110 GLU A CA 1
ATOM 823 C C . GLU A 1 110 ? 5.465 2.465 -17.586 1.00 95.75 110 GLU A C 1
ATOM 825 O O . GLU A 1 110 ? 5.569 3.690 -17.673 1.00 95.75 110 GLU A O 1
ATOM 830 N N . ILE A 1 111 ? 6.215 1.760 -16.733 1.00 95.38 111 ILE A N 1
ATOM 831 C CA . ILE A 1 111 ? 7.154 2.341 -15.768 1.00 95.38 111 ILE A CA 1
ATOM 832 C C . ILE A 1 111 ? 8.518 1.685 -15.956 1.00 95.38 111 ILE A C 1
ATOM 834 O O . ILE A 1 111 ? 8.736 0.539 -15.563 1.00 95.38 111 ILE A O 1
ATOM 838 N N . ALA A 1 112 ? 9.458 2.433 -16.536 1.00 97.25 112 ALA A N 1
ATOM 839 C CA . ALA A 1 112 ? 10.793 1.930 -16.850 1.00 97.25 112 ALA A CA 1
ATOM 840 C C . ALA A 1 112 ? 11.553 1.471 -15.593 1.00 97.25 112 ALA A C 1
ATOM 842 O O . ALA A 1 112 ? 12.273 0.476 -15.632 1.00 97.25 112 ALA A O 1
ATOM 843 N N . GLU A 1 113 ? 11.347 2.150 -14.466 1.00 97.88 113 GLU A N 1
ATOM 844 C CA . GLU A 1 113 ? 11.942 1.824 -13.169 1.00 97.88 113 GLU A CA 1
ATOM 845 C C . GLU A 1 113 ? 11.417 0.502 -12.590 1.00 97.88 113 GLU A C 1
ATOM 847 O O . GLU A 1 113 ? 12.069 -0.085 -11.733 1.00 97.88 113 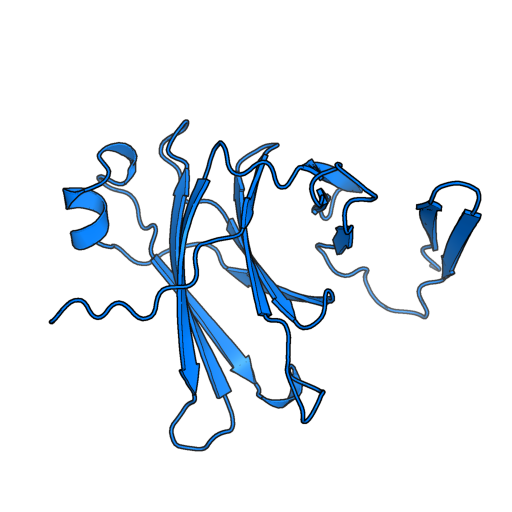GLU A O 1
ATOM 852 N N . ALA A 1 114 ? 10.272 0.001 -13.068 1.00 96.94 114 ALA A N 1
ATOM 853 C CA . ALA A 1 114 ? 9.722 -1.282 -12.641 1.00 96.94 114 ALA A CA 1
ATOM 854 C C . ALA A 1 114 ? 10.348 -2.485 -13.369 1.00 96.94 114 ALA A C 1
ATOM 856 O O . ALA A 1 114 ? 10.143 -3.624 -12.946 1.00 96.94 114 ALA A O 1
ATOM 857 N N . VAL A 1 115 ? 11.098 -2.269 -14.457 1.00 97.31 115 VAL A N 1
ATOM 858 C CA . VAL A 1 115 ? 11.653 -3.353 -15.280 1.00 97.31 115 VAL A CA 1
ATOM 859 C C . VAL A 1 115 ? 12.588 -4.243 -14.461 1.00 97.31 115 VAL A C 1
ATOM 861 O O . VAL A 1 115 ? 13.604 -3.801 -13.931 1.00 97.31 115 VAL A O 1
ATOM 864 N N . GLY A 1 116 ? 12.259 -5.535 -14.402 1.00 96.00 116 GLY A N 1
ATOM 865 C CA . GLY A 1 116 ? 13.021 -6.527 -13.637 1.00 96.00 116 GLY A CA 1
ATOM 866 C C . GLY A 1 116 ? 12.720 -6.546 -12.135 1.00 96.00 116 GLY A C 1
ATOM 867 O O . GLY A 1 116 ? 13.330 -7.340 -11.419 1.00 96.00 116 GLY A O 1
ATOM 868 N N . LEU A 1 117 ? 11.780 -5.722 -11.668 1.00 97.75 117 LEU A N 1
ATOM 869 C CA . LEU A 1 117 ? 11.295 -5.724 -10.292 1.00 97.75 117 LEU A CA 1
ATOM 870 C C . LEU A 1 117 ? 10.064 -6.626 -10.114 1.00 97.75 117 LEU A C 1
ATOM 872 O O . LEU A 1 117 ? 9.556 -7.259 -11.042 1.00 97.75 117 LEU A O 1
ATOM 876 N N . THR A 1 118 ? 9.571 -6.675 -8.879 1.00 98.19 118 THR A N 1
ATOM 877 C CA . THR A 1 118 ? 8.367 -7.419 -8.489 1.00 98.19 118 THR A CA 1
ATOM 878 C C . THR A 1 118 ? 7.429 -6.514 -7.692 1.00 98.19 118 THR A C 1
ATOM 880 O O . THR A 1 118 ? 7.230 -6.729 -6.498 1.00 98.19 118 THR A O 1
ATOM 883 N N . PRO A 1 119 ? 6.873 -5.466 -8.324 1.00 97.12 119 PRO A N 1
ATOM 884 C CA . PRO A 1 119 ? 6.212 -4.382 -7.603 1.00 97.12 119 PRO A CA 1
ATOM 885 C C . PRO A 1 119 ? 4.808 -4.740 -7.116 1.00 97.12 119 PRO A C 1
ATOM 887 O O . PRO A 1 119 ? 4.183 -3.960 -6.402 1.00 97.12 119 PRO A O 1
ATOM 890 N N . GLY A 1 120 ? 4.266 -5.885 -7.533 1.00 97.75 120 GLY A N 1
ATOM 891 C CA . GLY A 1 120 ? 2.945 -6.337 -7.137 1.00 97.75 120 GLY A CA 1
ATOM 892 C C . GLY A 1 120 ? 2.920 -6.850 -5.701 1.00 97.75 120 GLY A C 1
ATOM 893 O O . GLY A 1 120 ? 3.843 -7.526 -5.252 1.00 97.75 120 GLY A O 1
ATOM 894 N N . PHE A 1 121 ? 1.824 -6.574 -5.002 1.00 97.56 121 PHE A N 1
ATOM 895 C CA . PHE A 1 121 ? 1.581 -7.067 -3.649 1.00 97.56 121 PHE A CA 1
ATOM 896 C C . PHE A 1 121 ? 0.152 -7.598 -3.512 1.00 97.56 121 PHE A C 1
ATOM 898 O O . PHE A 1 121 ? -0.759 -7.192 -4.242 1.00 97.56 121 PHE A O 1
ATOM 905 N N . SER A 1 122 ? -0.046 -8.493 -2.546 1.00 96.00 122 SER A N 1
ATOM 906 C CA . SER A 1 122 ? -1.357 -8.989 -2.135 1.00 96.00 122 SER A CA 1
ATOM 907 C C . SER A 1 122 ? -1.311 -9.394 -0.667 1.00 96.00 122 SER A C 1
ATOM 909 O O . SER A 1 122 ? -0.402 -10.099 -0.242 1.00 96.00 122 SER A O 1
ATOM 911 N N . THR A 1 123 ? -2.307 -8.982 0.106 1.00 94.56 123 THR A N 1
ATOM 912 C CA . THR A 1 123 ? -2.501 -9.403 1.493 1.00 94.56 123 THR A CA 1
ATOM 913 C C . THR A 1 123 ? -3.972 -9.655 1.768 1.00 94.56 123 THR A C 1
ATOM 915 O O . THR A 1 123 ? -4.845 -9.134 1.075 1.00 94.56 123 THR A O 1
ATOM 918 N N . ILE A 1 124 ? -4.246 -10.477 2.773 1.00 92.69 124 ILE A N 1
ATOM 919 C CA . ILE A 1 124 ? -5.596 -10.847 3.178 1.00 92.69 124 ILE A CA 1
ATOM 920 C C . ILE A 1 124 ? -5.767 -10.423 4.629 1.00 92.69 124 ILE A C 1
ATOM 922 O O . ILE A 1 124 ? -5.008 -10.850 5.499 1.00 92.69 124 ILE A O 1
ATOM 926 N N . LEU A 1 125 ? -6.776 -9.598 4.888 1.00 90.69 125 LEU A N 1
ATOM 927 C CA . LEU A 1 125 ? -7.168 -9.196 6.231 1.00 90.69 125 LEU A CA 1
ATOM 928 C C . LEU A 1 125 ? -8.507 -9.846 6.586 1.00 90.69 125 LEU A C 1
ATOM 930 O O . LEU A 1 125 ? -9.430 -9.815 5.766 1.00 90.69 125 LEU A O 1
ATOM 934 N N . PRO A 1 126 ? -8.659 -10.433 7.785 1.00 91.31 126 PRO A N 1
ATOM 935 C CA . PRO A 1 126 ? -9.962 -10.907 8.217 1.00 91.31 126 PRO A CA 1
ATOM 936 C C . PRO A 1 126 ? -10.892 -9.710 8.427 1.00 91.31 126 PRO A C 1
ATOM 938 O O . PRO A 1 126 ? -10.468 -8.661 8.912 1.00 91.31 126 PRO A O 1
ATOM 941 N N . ILE A 1 127 ? -12.180 -9.876 8.118 1.00 86.38 127 ILE A N 1
ATOM 942 C CA . ILE A 1 127 ? -13.198 -8.821 8.250 1.00 86.38 127 ILE A CA 1
ATOM 943 C C . ILE A 1 127 ? -13.279 -8.273 9.686 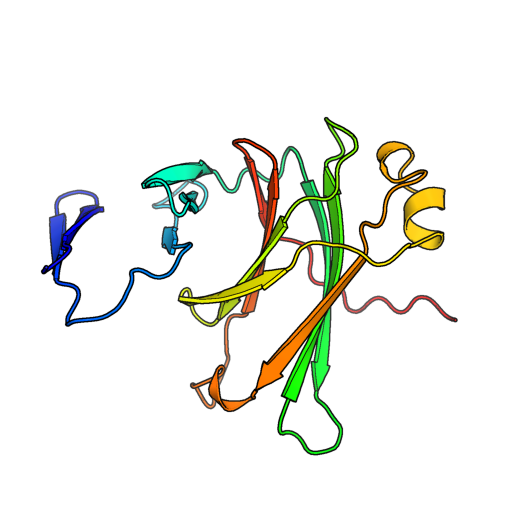1.00 86.38 127 ILE A C 1
ATOM 945 O O . ILE A 1 127 ? -13.698 -7.150 9.917 1.00 86.38 127 ILE A O 1
ATOM 949 N N . THR A 1 128 ? -12.805 -9.035 10.675 1.00 87.44 128 THR A N 1
ATOM 950 C CA . THR A 1 128 ? -12.704 -8.618 12.080 1.00 87.44 128 THR A CA 1
ATOM 951 C C . THR A 1 128 ? -11.651 -7.541 12.357 1.00 87.44 128 THR A C 1
ATOM 953 O O . THR A 1 128 ? -11.650 -6.986 13.458 1.00 87.44 128 THR A O 1
ATOM 956 N N . GLU A 1 129 ? -10.745 -7.262 11.416 1.00 84.25 129 GLU A N 1
ATOM 957 C CA . GLU A 1 129 ? -9.867 -6.080 11.461 1.00 84.25 129 GLU A CA 1
ATOM 958 C C . GLU A 1 129 ? -10.615 -4.795 11.085 1.00 84.25 129 GLU A C 1
ATOM 960 O O . GLU A 1 129 ? -10.130 -3.702 11.378 1.00 84.25 129 GLU A O 1
ATOM 965 N N . PHE A 1 130 ? -11.811 -4.941 10.505 1.00 83.50 130 PHE A N 1
ATOM 966 C CA . PHE A 1 130 ? -12.685 -3.868 10.065 1.00 83.50 130 PHE A CA 1
ATOM 967 C C . PHE A 1 130 ? -13.856 -3.727 11.051 1.00 83.50 130 PHE A C 1
ATOM 969 O O . PHE A 1 130 ? -14.935 -4.296 10.886 1.00 83.50 130 PHE A O 1
ATOM 976 N N . ARG A 1 131 ? -13.588 -3.093 12.1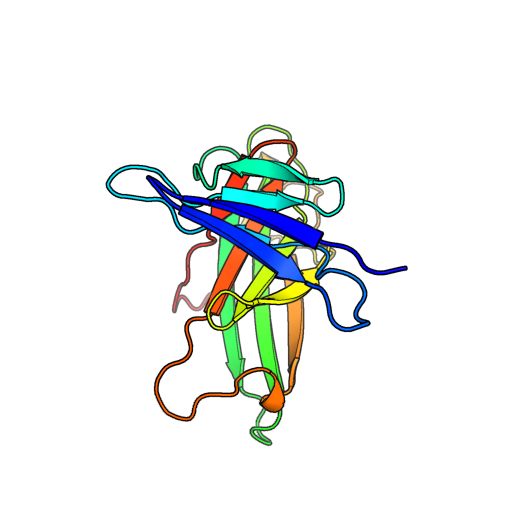98 1.00 68.06 131 ARG A N 1
ATOM 977 C CA . ARG A 1 131 ? -14.430 -3.143 13.408 1.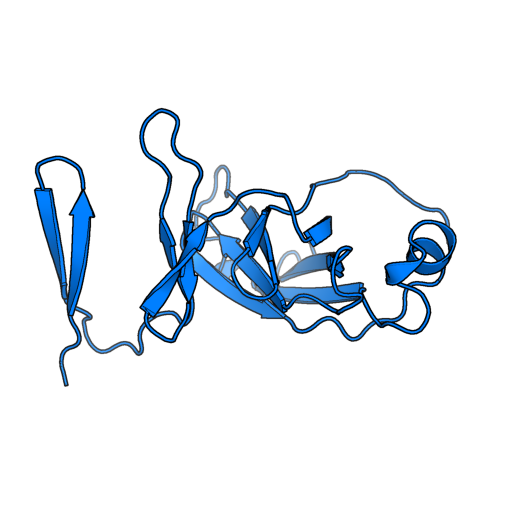00 68.06 131 ARG A CA 1
ATOM 978 C C . ARG A 1 131 ? -15.582 -2.136 13.482 1.00 68.06 131 ARG A C 1
ATOM 980 O O . ARG A 1 131 ? -16.211 -2.047 14.539 1.00 68.06 131 ARG A O 1
ATOM 987 N N . VAL A 1 132 ? -15.907 -1.411 12.418 1.00 61.03 132 VAL A N 1
ATOM 988 C CA . VAL A 1 132 ? -17.011 -0.446 12.397 1.00 61.03 132 VAL A CA 1
ATOM 989 C C . VAL A 1 132 ? -17.985 -0.759 11.259 1.00 61.03 132 VAL A C 1
ATOM 991 O O . VAL A 1 132 ? -17.622 -0.853 10.095 1.00 61.03 132 VAL A O 1
ATOM 994 N N . LEU A 1 133 ? -19.264 -0.930 11.612 1.00 57.62 133 LEU A N 1
ATOM 995 C CA . LEU A 1 133 ? -20.338 -1.382 10.710 1.00 57.62 133 LEU A CA 1
ATOM 996 C C . LEU A 1 133 ? -20.872 -0.295 9.753 1.00 57.62 133 LEU A C 1
ATOM 998 O O . LEU A 1 133 ? -21.924 -0.492 9.146 1.00 57.62 133 LEU A O 1
ATOM 1002 N N . ASN A 1 134 ? -20.221 0.867 9.672 1.00 68.81 134 ASN A N 1
ATOM 1003 C CA . ASN A 1 134 ? -20.628 1.963 8.795 1.00 68.81 134 ASN A CA 1
ATOM 1004 C C . ASN A 1 134 ? -19.656 2.113 7.619 1.00 68.81 134 ASN A C 1
ATOM 1006 O O . ASN A 1 134 ? -19.816 1.448 6.602 1.00 68.81 134 ASN A O 1
ATOM 1010 N N . GLU A 1 135 ? -18.665 2.978 7.756 1.00 70.88 135 GLU A N 1
ATOM 1011 C CA . GLU A 1 135 ? -17.660 3.273 6.761 1.00 70.88 135 GLU A CA 1
ATOM 1012 C C . GLU A 1 135 ? -16.308 3.147 7.441 1.00 70.88 135 GLU A C 1
ATOM 1014 O O . GLU A 1 135 ? -16.041 3.755 8.479 1.00 70.88 135 GLU A O 1
ATOM 1019 N N . GLU A 1 136 ? -15.476 2.316 6.843 1.00 81.94 136 GLU A N 1
ATOM 1020 C CA . GLU A 1 136 ? -14.129 2.060 7.296 1.00 81.94 136 GLU A CA 1
ATOM 1021 C C . GLU A 1 136 ? -13.155 2.771 6.374 1.00 81.94 136 GLU A C 1
ATOM 1023 O O . GLU A 1 136 ? -13.182 2.584 5.156 1.00 81.94 136 GLU A O 1
ATOM 1028 N N . GLN A 1 137 ? -12.266 3.569 6.953 1.00 86.12 137 GLN A N 1
ATOM 1029 C CA . GLN A 1 137 ? -11.234 4.238 6.186 1.00 86.12 137 GLN A CA 1
ATOM 1030 C C . GLN A 1 137 ? -10.027 3.313 6.048 1.00 86.12 137 GLN A C 1
ATOM 1032 O O . GLN A 1 137 ? -9.242 3.153 6.984 1.00 86.12 137 GLN A O 1
ATOM 1037 N N . VAL A 1 138 ? -9.856 2.732 4.864 1.00 90.38 138 VAL A N 1
ATOM 1038 C CA . VAL A 1 138 ? -8.657 1.964 4.519 1.00 90.38 138 VAL A CA 1
ATOM 1039 C C . VAL A 1 138 ? -7.687 2.874 3.783 1.00 90.38 138 VAL A C 1
ATOM 1041 O O . VAL A 1 138 ? -8.024 3.422 2.736 1.00 90.38 138 VAL A O 1
ATOM 1044 N N . ARG A 1 139 ? -6.480 3.023 4.323 1.00 94.38 139 ARG A N 1
ATOM 1045 C CA . ARG A 1 139 ? -5.400 3.806 3.716 1.00 94.38 139 ARG A CA 1
ATOM 1046 C C . ARG A 1 139 ? -4.195 2.912 3.525 1.00 94.38 139 ARG A C 1
ATOM 1048 O O . ARG A 1 139 ? -3.831 2.160 4.430 1.00 94.38 139 ARG A O 1
ATOM 1055 N N . VAL A 1 140 ? -3.590 2.974 2.349 1.00 97.12 140 VAL A N 1
ATOM 1056 C CA . VAL A 1 140 ? -2.451 2.128 2.002 1.00 97.12 140 VAL A CA 1
ATOM 1057 C C . VAL A 1 140 ? -1.313 3.013 1.543 1.00 97.12 140 VAL A C 1
ATOM 1059 O O . VAL A 1 140 ? -1.517 3.889 0.708 1.00 97.12 140 VAL A O 1
ATOM 1062 N N . PHE A 1 141 ? -0.121 2.779 2.076 1.00 97.94 141 PHE A N 1
ATOM 1063 C CA . PHE A 1 141 ? 1.052 3.596 1.798 1.00 97.94 141 PHE A CA 1
ATOM 1064 C C . PHE A 1 141 ? 2.175 2.737 1.247 1.00 97.94 141 PHE A C 1
ATOM 1066 O O . PHE A 1 141 ? 2.427 1.659 1.775 1.00 97.94 141 PHE A O 1
ATOM 1073 N N . GLY A 1 142 ? 2.871 3.226 0.229 1.00 97.88 142 GLY A N 1
ATOM 1074 C CA . GLY A 1 142 ? 4.187 2.717 -0.131 1.00 97.88 142 GLY A CA 1
ATOM 1075 C C . GLY A 1 142 ? 5.264 3.561 0.544 1.00 97.88 142 GLY A C 1
ATOM 1076 O O . GLY A 1 142 ? 5.197 4.790 0.480 1.00 97.88 142 GLY A O 1
ATOM 1077 N N . ILE A 1 143 ? 6.231 2.915 1.196 1.00 96.62 143 ILE A N 1
ATOM 1078 C CA . ILE A 1 143 ? 7.344 3.588 1.875 1.00 96.62 143 ILE A CA 1
ATOM 1079 C C . ILE A 1 143 ? 8.663 3.302 1.160 1.00 96.62 143 ILE A C 1
ATOM 1081 O O . ILE A 1 143 ? 9.004 2.145 0.903 1.00 96.62 143 ILE A O 1
ATOM 1085 N N . SER A 1 144 ? 9.418 4.359 0.861 1.00 93.62 144 SER A N 1
ATOM 1086 C CA . SER A 1 144 ? 10.774 4.233 0.335 1.00 93.62 144 SER A CA 1
ATOM 1087 C C . SER A 1 144 ? 11.712 5.237 0.992 1.00 93.62 144 SER A C 1
ATOM 1089 O O . SER A 1 144 ? 11.500 6.446 0.937 1.00 93.62 144 SER A O 1
ATOM 1091 N N . GLY A 1 145 ? 12.752 4.728 1.656 1.00 88.94 145 GLY A N 1
ATOM 1092 C CA . GLY A 1 145 ? 13.730 5.551 2.364 1.00 88.94 145 GLY A CA 1
ATOM 1093 C C . GLY A 1 145 ? 13.078 6.496 3.379 1.00 88.94 145 GLY A C 1
ATOM 1094 O O . GLY A 1 145 ? 12.597 6.063 4.425 1.00 88.94 145 GLY A O 1
ATOM 1095 N N . SER A 1 146 ? 13.106 7.796 3.079 1.00 91.50 146 SER A N 1
ATOM 1096 C CA . SER A 1 146 ? 12.558 8.863 3.924 1.00 91.50 146 SER A CA 1
ATOM 1097 C C . SER A 1 146 ? 11.249 9.470 3.408 1.00 91.50 146 SER A C 1
ATOM 1099 O O . SER A 1 146 ? 10.841 10.500 3.937 1.00 91.50 146 SER A O 1
ATOM 1101 N N . SER A 1 147 ? 10.613 8.869 2.402 1.00 94.69 147 SER A N 1
ATOM 1102 C CA . SER A 1 147 ? 9.342 9.315 1.819 1.00 94.69 147 SER A CA 1
ATOM 1103 C C . SER A 1 147 ? 8.282 8.219 1.939 1.00 94.69 147 SER A C 1
ATOM 1105 O O . SER A 1 147 ? 8.570 7.015 1.941 1.00 94.69 147 SER A O 1
ATOM 1107 N N . ALA A 1 148 ? 7.028 8.649 2.038 1.00 97.31 148 ALA A N 1
ATOM 1108 C CA . ALA A 1 148 ? 5.867 7.795 1.895 1.00 97.31 148 ALA A CA 1
ATOM 1109 C C . ALA A 1 148 ? 4.881 8.392 0.889 1.00 97.31 148 ALA A C 1
ATOM 1111 O O . ALA A 1 148 ? 4.727 9.606 0.764 1.00 97.31 148 ALA A O 1
ATOM 1112 N N . THR A 1 149 ? 4.156 7.521 0.196 1.00 97.56 149 THR A N 1
ATOM 1113 C CA . THR A 1 149 ? 3.058 7.914 -0.691 1.00 97.56 149 THR A CA 1
ATOM 1114 C C . THR A 1 149 ? 1.815 7.118 -0.351 1.00 97.56 149 THR A C 1
ATOM 1116 O O . THR A 1 149 ? 1.872 5.892 -0.284 1.00 97.56 149 THR A O 1
ATOM 1119 N N . GLU A 1 150 ? 0.689 7.802 -0.158 1.00 97.12 150 GLU A N 1
ATOM 1120 C CA . GLU A 1 150 ? -0.616 7.146 -0.130 1.00 97.12 150 GLU A CA 1
ATOM 1121 C C . GLU A 1 150 ? -0.958 6.655 -1.539 1.00 97.12 150 GLU A C 1
ATOM 1123 O O . GLU A 1 150 ? -0.960 7.423 -2.502 1.00 97.12 150 GLU A O 1
ATOM 1128 N N . LEU A 1 151 ? -1.178 5.351 -1.671 1.00 95.81 151 LEU A N 1
ATOM 1129 C CA . LEU A 1 151 ? -1.377 4.708 -2.960 1.00 95.81 151 LEU A CA 1
ATOM 1130 C C . LEU A 1 151 ? -2.778 5.007 -3.498 1.00 95.81 151 LEU A C 1
ATOM 1132 O O . LEU A 1 151 ? -3.765 5.009 -2.761 1.00 95.81 151 LEU A O 1
ATOM 1136 N N . ASN A 1 152 ? -2.876 5.204 -4.812 1.00 88.56 152 ASN A N 1
ATOM 1137 C CA . ASN A 1 152 ? -4.137 5.573 -5.443 1.00 88.56 152 ASN A CA 1
ATOM 1138 C C . ASN A 1 152 ? -5.119 4.398 -5.439 1.00 88.56 152 ASN A C 1
ATOM 1140 O O . ASN A 1 152 ? -4.816 3.312 -5.940 1.00 88.56 152 ASN A O 1
ATOM 1144 N N . VAL A 1 153 ? -6.335 4.629 -4.948 1.00 81.19 153 VAL A N 1
ATOM 1145 C CA . VAL A 1 153 ? -7.429 3.668 -5.105 1.00 81.19 153 VAL A CA 1
ATOM 1146 C C . VAL A 1 153 ? -8.019 3.846 -6.494 1.00 81.19 153 VAL A C 1
ATOM 1148 O O . VAL A 1 153 ? -8.398 4.947 -6.892 1.00 81.19 153 VAL A O 1
ATOM 1151 N N . THR A 1 154 ? -8.103 2.758 -7.247 1.00 64.75 154 THR A N 1
ATOM 1152 C CA . THR A 1 154 ? -8.713 2.767 -8.572 1.00 64.75 154 THR A CA 1
ATOM 1153 C C . THR A 1 154 ? -9.724 1.636 -8.700 1.00 64.75 154 THR A C 1
ATOM 1155 O O . THR A 1 154 ? -9.500 0.527 -8.226 1.00 64.75 154 THR A O 1
ATOM 1158 N N . SER A 1 155 ? -10.844 1.917 -9.367 1.00 48.06 155 SER A N 1
ATOM 1159 C CA . SER A 1 155 ? -11.814 0.916 -9.824 1.00 48.06 155 SER A CA 1
ATOM 1160 C C . SER A 1 155 ? -11.419 0.268 -11.161 1.00 48.06 155 SER A C 1
ATOM 1162 O O . SER A 1 155 ? -12.238 -0.402 -11.788 1.00 48.06 155 SER A O 1
ATOM 1164 N N . TRP A 1 156 ? -10.193 0.491 -11.647 1.00 36.97 156 TRP A N 1
ATOM 1165 C CA . TRP A 1 156 ? -9.829 0.147 -13.017 1.00 36.97 156 TRP A CA 1
ATOM 1166 C C . TRP A 1 156 ? -9.491 -1.334 -13.185 1.00 36.97 156 TRP A C 1
ATOM 1168 O O . TRP A 1 156 ? -8.601 -1.892 -12.543 1.00 36.97 156 TRP A O 1
ATOM 1178 N N . VAL A 1 157 ? -10.236 -1.932 -14.113 1.00 33.00 157 VAL A N 1
ATOM 1179 C CA . VAL A 1 157 ? -10.080 -3.279 -14.652 1.00 33.00 157 VAL A CA 1
ATOM 1180 C C . VAL A 1 157 ? -9.054 -3.211 -15.781 1.00 33.00 157 VAL A C 1
ATOM 1182 O O . VAL A 1 157 ? -9.295 -2.533 -16.778 1.00 33.00 157 VAL A O 1
ATOM 1185 N N . PHE A 1 158 ? -7.942 -3.934 -15.666 1.00 42.31 158 PHE A N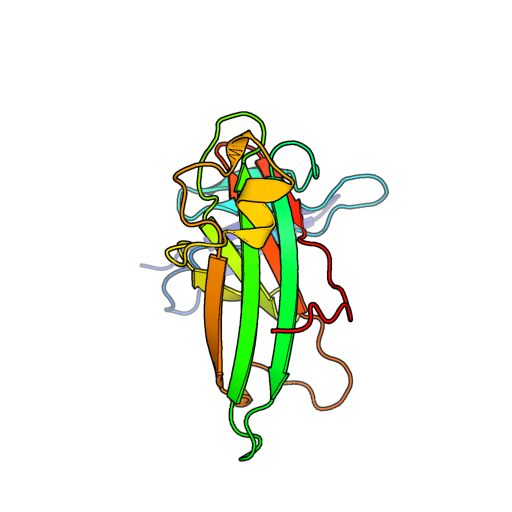 1
ATOM 1186 C CA . PHE A 1 158 ? -7.277 -4.444 -16.863 1.00 42.31 158 PHE A CA 1
ATOM 1187 C C . PHE A 1 158 ? -7.868 -5.817 -17.149 1.00 42.31 158 PHE A C 1
ATOM 1189 O O . PHE A 1 158 ? -8.063 -6.610 -16.229 1.00 42.31 158 PHE A O 1
ATOM 1196 N N . ALA A 1 159 ? -8.237 -6.033 -18.408 1.00 31.36 159 ALA A N 1
ATOM 1197 C CA . ALA A 1 159 ? -8.620 -7.346 -18.888 1.00 31.36 159 ALA A CA 1
ATOM 1198 C C . ALA A 1 159 ? -7.395 -8.265 -18.826 1.00 31.36 159 ALA A C 1
ATOM 1200 O O . ALA A 1 159 ? -6.294 -7.835 -19.182 1.00 31.36 159 ALA A O 1
ATOM 1201 N N . ASP A 1 160 ? -7.631 -9.484 -18.350 1.00 36.78 160 ASP A N 1
ATOM 1202 C CA . ASP A 1 160 ? -6.686 -10.600 -18.397 1.00 36.78 160 ASP A CA 1
ATOM 1203 C C . ASP A 1 160 ? -6.181 -10.871 -19.828 1.00 36.78 160 ASP A C 1
ATOM 1205 O O . ASP A 1 160 ? -6.973 -10.698 -20.791 1.00 36.78 160 ASP A O 1
#

Sequence (160 aa):
MSAYFVQERIGEISLLRLQGGTPPPYSLVPGAGNETDSLILPAGQQIPVDGQDVRGYVRSDIAQDGQFVTIGGWSVDVVNAANPEVLVFVNGEFRASVSPDIRRADVEAEIAEAVGLTPGFSTILPITEFRVLNEEQVRVFGISGSSATELNVTSWVFAD

Secondary structure (DSSP, 8-state):
---EEEEEETTEEEEEE--SPPPPS-EEEPPPTTPPPEEE-TTS-EEEB-SSSEEEEEEEEE-TTSSEEEEEEEEEETTTTB--EEEEEETTEEEEEE---B--HHHHHH-GGGTT--BEEEEEEEGGG---SS---EEEEEEETTEEEEPEE--PPPP-

Radius of gyration: 16.9 Å; chains: 1; bounding box: 36×39×50 Å